Protein AF-A0ABD5UZI2-F1 (afdb_monomer)

Solvent-accessible surface area (backbone atoms only — not comparable to full-atom values): 5048 Å² total; per-residue (Å²): 132,62,61,34,58,48,48,46,55,34,60,77,70,68,64,71,54,76,64,57,56,52,26,58,77,68,53,48,61,83,72,63,77,87,80,73,88,50,101,45,47,95,31,53,38,93,97,44,59,71,31,58,11,37,48,51,44,50,52,51,54,51,50,51,54,51,51,52,55,53,48,52,53,47,65,64,50,54,66,70,70,75,74,124

InterPro domains:
  IPR025937 PDGLE domain [PF13190] (8-76)

Foldseek 3Di:
DCVLVVVVVCVVVVHDDPVRVVCVVVVVVVVDDDDQPDPQRLLDDPPDDNSRSVVVSVVVVVVVVVCVVVVVCCVVVVVVPPPD

Mean predicted aligned error: 7.74 Å

pLDDT: mean 86.29, std 10.93, range [43.81, 98.06]

Radius of gyration: 20.03 Å; Cα contacts (8 Å, |Δi|>4): 38; chains: 1; bounding box: 45×26×63 Å

Structure (mmCIF, N/CA/C/O backbone):
data_AF-A0ABD5UZI2-F1
#
_entry.id   AF-A0ABD5UZI2-F1
#
loop_
_atom_site.group_PDB
_atom_site.id
_atom_site.type_symbol
_atom_site.label_atom_id
_atom_site.label_alt_id
_atom_site.label_comp_id
_atom_site.label_asym_id
_atom_site.label_entity_id
_atom_site.label_seq_id
_atom_site.pdbx_PDB_ins_code
_atom_site.Cartn_x
_atom_site.Cartn_y
_atom_site.Cartn_z
_atom_site.occupancy
_atom_site.B_iso_or_equiv
_atom_site.auth_seq_id
_atom_site.auth_comp_id
_atom_site.auth_asym_id
_atom_site.auth_atom_id
_atom_site.pdbx_PDB_model_num
ATOM 1 N N . MET A 1 1 ? -5.501 -2.531 -8.438 1.00 60.03 1 MET A N 1
ATOM 2 C CA . MET A 1 1 ? -6.177 -1.226 -8.630 1.00 60.03 1 MET A CA 1
ATOM 3 C C . MET A 1 1 ? -7.426 -1.034 -7.763 1.00 60.03 1 MET A C 1
ATOM 5 O O . MET A 1 1 ? -7.759 0.111 -7.515 1.00 60.03 1 MET A O 1
ATOM 9 N N . LEU A 1 2 ? -8.102 -2.085 -7.263 1.00 82.06 2 LEU A N 1
ATOM 10 C CA . LEU A 1 2 ? -9.290 -1.917 -6.396 1.00 82.06 2 LEU A CA 1
ATOM 11 C C . LEU A 1 2 ? -8.979 -1.659 -4.911 1.00 82.06 2 LEU A C 1
ATOM 13 O O . LEU A 1 2 ? -9.841 -1.164 -4.194 1.00 82.06 2 LEU A O 1
ATOM 17 N N . ALA A 1 3 ? -7.760 -1.956 -4.454 1.00 82.06 3 ALA A N 1
ATOM 18 C CA . ALA A 1 3 ? -7.366 -1.815 -3.050 1.00 82.06 3 ALA A CA 1
ATOM 19 C C . ALA A 1 3 ? -7.638 -0.419 -2.439 1.00 82.06 3 ALA A C 1
ATOM 21 O O . ALA A 1 3 ? -8.182 -0.376 -1.341 1.00 82.06 3 ALA A O 1
ATOM 22 N N . PRO A 1 4 ? -7.391 0.716 -3.128 1.00 83.62 4 PRO A N 1
ATOM 23 C CA . PRO A 1 4 ? -7.727 2.038 -2.590 1.00 83.62 4 PRO A CA 1
ATOM 24 C C . PRO A 1 4 ? -9.231 2.234 -2.362 1.00 83.62 4 PRO A C 1
ATOM 26 O O . PRO A 1 4 ? -9.638 2.837 -1.374 1.00 83.62 4 PRO A O 1
ATOM 29 N N . VAL A 1 5 ? -10.062 1.706 -3.267 1.00 88.50 5 VAL A N 1
ATOM 30 C CA . VAL A 1 5 ? -11.528 1.794 -3.170 1.00 88.50 5 VAL A CA 1
ATOM 31 C C . VAL A 1 5 ? -12.027 0.958 -1.998 1.00 88.50 5 VAL A C 1
ATOM 33 O O . VAL A 1 5 ? -12.854 1.424 -1.218 1.00 88.50 5 VAL A O 1
ATOM 36 N N . PHE A 1 6 ? -11.491 -0.255 -1.850 1.00 87.75 6 PHE A N 1
ATOM 37 C CA . PHE A 1 6 ? -11.789 -1.116 -0.713 1.00 87.75 6 PHE A CA 1
ATOM 38 C C . PHE A 1 6 ? -11.360 -0.471 0.608 1.00 87.75 6 PHE A C 1
ATOM 40 O O . PHE A 1 6 ? -12.174 -0.384 1.517 1.00 87.75 6 PHE A O 1
ATOM 47 N N . GLY A 1 7 ? -10.131 0.049 0.695 1.00 85.62 7 GLY A N 1
ATOM 48 C CA . GLY A 1 7 ? -9.622 0.702 1.903 1.00 85.62 7 GLY A CA 1
ATOM 49 C C . GLY A 1 7 ? -10.441 1.931 2.299 1.00 85.62 7 GLY A C 1
ATOM 50 O O . GLY A 1 7 ? -10.756 2.116 3.471 1.00 85.62 7 GLY A O 1
ATOM 51 N N . TRP A 1 8 ? -10.868 2.736 1.321 1.00 88.75 8 TRP A N 1
ATOM 52 C CA . TRP A 1 8 ? -11.795 3.836 1.578 1.00 88.75 8 TRP A CA 1
ATOM 53 C C . TRP A 1 8 ? -13.133 3.332 2.135 1.00 88.75 8 TRP A C 1
ATOM 55 O O . TRP A 1 8 ? -13.566 3.793 3.187 1.00 88.75 8 TRP A O 1
ATOM 65 N N . ALA A 1 9 ? -13.770 2.362 1.473 1.00 90.19 9 ALA A N 1
ATOM 66 C CA . ALA A 1 9 ? -15.069 1.836 1.896 1.00 90.19 9 ALA A CA 1
ATOM 67 C C . ALA A 1 9 ? -15.009 1.150 3.273 1.00 90.19 9 ALA A C 1
ATOM 69 O O . ALA A 1 9 ? -15.914 1.329 4.085 1.00 90.19 9 ALA A O 1
ATOM 70 N N . ALA A 1 10 ? -13.932 0.413 3.551 1.00 88.94 10 ALA A N 1
ATOM 71 C CA . ALA A 1 10 ? -13.658 -0.216 4.839 1.00 88.94 10 ALA A CA 1
ATOM 72 C C . ALA A 1 10 ? -13.572 0.824 5.968 1.00 88.94 10 ALA A C 1
ATOM 74 O O . ALA A 1 10 ? -14.197 0.649 7.015 1.00 88.94 10 ALA A O 1
ATOM 75 N N . GLY A 1 11 ? -12.891 1.949 5.723 1.00 86.69 11 GLY A N 1
ATOM 76 C CA . GLY A 1 11 ? -12.824 3.068 6.665 1.00 86.69 11 GLY A CA 1
ATOM 77 C C . GLY A 1 11 ? -14.194 3.678 6.978 1.00 86.69 11 GLY A C 1
ATOM 78 O O . GLY A 1 11 ? -14.466 4.010 8.129 1.00 86.69 11 GLY A O 1
ATOM 79 N N . GLN A 1 12 ? -15.100 3.746 5.996 1.00 92.19 12 GLN A N 1
ATOM 80 C CA . GLN A 1 12 ? -16.451 4.288 6.207 1.00 92.19 12 GLN A CA 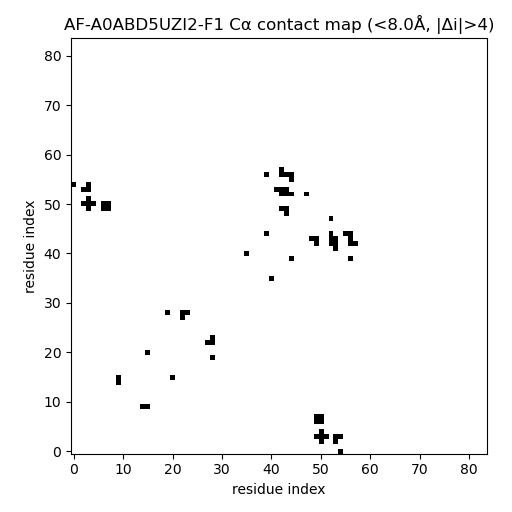1
ATOM 81 C C . GLN A 1 12 ? -17.313 3.439 7.147 1.00 92.19 12 GLN A C 1
ATOM 83 O O . GLN A 1 12 ? -18.252 3.961 7.745 1.00 92.19 12 GLN A O 1
ATOM 88 N N . VAL A 1 13 ? -17.019 2.144 7.263 1.00 94.06 13 VAL A N 1
ATOM 89 C CA . VAL A 1 13 ? -17.777 1.209 8.108 1.00 94.06 13 VAL A CA 1
ATOM 90 C C . VAL A 1 13 ? -17.018 0.794 9.367 1.00 94.06 13 VAL A C 1
ATOM 92 O O . VAL A 1 13 ? -17.504 -0.056 10.106 1.00 94.06 13 VAL A O 1
ATOM 95 N N . GLY A 1 14 ? -15.839 1.374 9.618 1.00 89.88 14 GLY A N 1
ATOM 96 C CA . GLY A 1 14 ? -14.994 1.001 10.754 1.00 89.88 14 GLY A CA 1
ATOM 97 C C . GLY A 1 14 ? -14.561 -0.465 10.711 1.00 89.88 14 GLY A C 1
ATOM 98 O O . GLY A 1 14 ? -14.489 -1.116 11.750 1.00 89.88 14 GLY A O 1
ATOM 99 N N . TYR A 1 15 ? -14.339 -1.008 9.513 1.00 90.38 15 TYR A N 1
ATOM 100 C CA . TYR A 1 15 ? -13.897 -2.388 9.363 1.00 90.38 15 TYR A CA 1
ATOM 101 C C . TYR A 1 15 ? -12.490 -2.562 9.944 1.00 90.38 15 TYR A C 1
ATOM 103 O O . TYR A 1 15 ? -11.571 -1.834 9.573 1.00 90.38 15 TYR A O 1
ATOM 111 N N . ALA A 1 16 ? -12.336 -3.565 10.803 1.00 90.50 16 ALA A N 1
ATOM 112 C CA . ALA A 1 16 ? -11.052 -4.063 11.276 1.00 90.50 16 ALA A CA 1
ATOM 113 C C . ALA A 1 16 ? -10.854 -5.491 10.761 1.00 90.50 16 ALA A C 1
ATOM 115 O O . ALA A 1 16 ? -11.791 -6.298 10.769 1.00 90.50 16 ALA A O 1
ATOM 116 N N . GLU A 1 17 ? -9.642 -5.816 10.315 1.00 89.44 17 GLU A N 1
ATOM 117 C CA . GLU A 1 17 ? -9.340 -7.145 9.793 1.00 89.44 17 GLU A CA 1
ATOM 118 C C . GLU A 1 17 ? -9.456 -8.222 10.888 1.00 89.44 17 GLU A C 1
ATOM 120 O O . GLU A 1 17 ? -9.192 -7.954 12.063 1.00 89.44 17 GLU A O 1
ATOM 125 N N . PRO A 1 18 ? -9.838 -9.470 10.548 1.00 92.00 18 PRO A N 1
ATOM 126 C CA . PRO A 1 18 ? -9.913 -10.554 11.528 1.00 92.00 18 PRO A CA 1
ATOM 127 C C . PRO A 1 18 ? -8.604 -10.766 12.297 1.00 92.00 18 PRO A C 1
ATOM 129 O O . PRO A 1 18 ? -8.639 -11.093 13.481 1.00 92.00 18 PRO A O 1
ATOM 132 N N . LEU A 1 19 ? -7.463 -10.559 11.632 1.00 90.31 19 LEU A N 1
ATOM 133 C CA . LEU A 1 19 ? -6.144 -10.657 12.252 1.00 90.31 19 LEU A CA 1
ATOM 134 C C . LEU A 1 19 ? -5.872 -9.507 13.221 1.00 90.31 19 LEU A C 1
ATOM 136 O O . LEU A 1 19 ? -5.359 -9.769 14.301 1.00 90.31 19 LEU A O 1
ATOM 140 N N . GLU A 1 20 ? -6.276 -8.281 12.887 1.00 89.88 20 GLU A N 1
ATOM 141 C CA . GLU A 1 20 ? -6.181 -7.119 13.781 1.00 89.88 20 GLU A CA 1
ATOM 142 C C . GLU A 1 20 ? -6.963 -7.369 15.078 1.00 89.88 20 GLU A C 1
ATOM 144 O O . GLU A 1 20 ? -6.439 -7.236 16.179 1.00 89.88 20 GLU A O 1
ATOM 149 N N . ASN A 1 21 ? -8.209 -7.841 14.952 1.00 93.62 21 ASN A N 1
ATOM 150 C CA . ASN A 1 21 ? -9.047 -8.169 16.106 1.00 93.62 21 ASN A CA 1
ATOM 151 C C . ASN A 1 21 ? -8.434 -9.293 16.957 1.00 93.62 21 ASN A C 1
ATOM 153 O O . ASN A 1 21 ? -8.479 -9.245 18.184 1.00 93.62 21 ASN A O 1
ATOM 157 N N . ALA A 1 22 ? -7.865 -10.321 16.320 1.00 93.06 22 ALA A N 1
ATOM 158 C CA . ALA A 1 22 ? -7.192 -11.406 17.027 1.00 93.06 22 ALA A CA 1
ATOM 159 C C . ALA A 1 22 ? -5.907 -10.929 17.725 1.00 93.06 22 ALA A C 1
ATOM 161 O O . ALA A 1 22 ? -5.615 -11.373 18.837 1.00 93.06 22 ALA A O 1
ATOM 162 N N . ALA A 1 23 ? -5.157 -10.019 17.102 1.00 90.69 23 ALA A N 1
ATOM 163 C CA . ALA A 1 23 ? -3.964 -9.422 17.687 1.00 90.69 23 ALA A CA 1
ATOM 164 C C . ALA A 1 23 ? -4.320 -8.594 18.926 1.00 90.69 23 ALA A C 1
ATOM 166 O O . ALA A 1 23 ? -3.686 -8.766 19.965 1.00 90.69 23 ALA A O 1
ATOM 167 N N . GLU A 1 24 ? -5.400 -7.817 18.858 1.00 91.75 24 GLU A N 1
ATOM 168 C CA . GLU A 1 24 ? -5.895 -7.028 19.985 1.00 91.75 24 GLU A CA 1
ATOM 169 C C . GLU A 1 24 ? -6.326 -7.915 21.158 1.00 91.75 24 GLU A C 1
ATOM 171 O O . GLU A 1 24 ? -5.912 -7.714 22.296 1.00 91.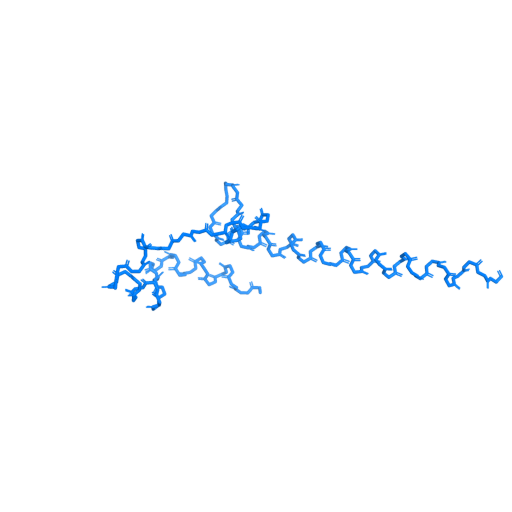75 24 GLU A O 1
ATOM 176 N N . VAL A 1 25 ? -7.087 -8.979 20.882 1.00 94.56 25 VAL A N 1
ATOM 177 C CA . VAL A 1 25 ? -7.541 -9.928 21.914 1.00 94.56 25 VAL A CA 1
ATOM 178 C C . VAL A 1 25 ? -6.378 -10.678 22.571 1.00 94.56 25 VAL A C 1
ATOM 180 O O . VAL A 1 25 ? -6.476 -11.074 23.732 1.00 94.56 25 VAL A O 1
ATOM 183 N N . THR A 1 26 ? -5.283 -10.899 21.844 1.00 92.81 26 THR A N 1
ATOM 184 C CA . THR A 1 26 ? -4.111 -11.635 22.344 1.00 92.81 26 THR A CA 1
ATOM 185 C C . THR A 1 26 ? -3.007 -10.733 22.898 1.00 92.81 26 THR A C 1
ATOM 187 O O . THR A 1 26 ? -2.021 -11.253 23.416 1.00 92.81 26 THR A O 1
ATOM 190 N N . GLY A 1 27 ? -3.154 -9.405 22.808 1.00 91.25 27 GLY A N 1
ATOM 191 C CA . GLY A 1 27 ? -2.118 -8.432 23.176 1.00 91.25 27 GLY A CA 1
ATOM 192 C C . GLY A 1 27 ? -0.906 -8.428 22.233 1.00 91.25 27 GLY A C 1
ATOM 193 O O . GLY A 1 27 ? 0.136 -7.851 22.548 1.00 91.25 27 GLY A O 1
ATOM 194 N N . ALA A 1 28 ? -1.010 -9.078 21.070 1.00 88.44 28 ALA A N 1
ATOM 195 C CA . ALA A 1 28 ? 0.072 -9.136 20.091 1.00 88.44 28 ALA A CA 1
ATOM 196 C C . ALA A 1 28 ? 0.360 -7.760 19.467 1.00 88.44 28 ALA A C 1
ATOM 198 O O . ALA A 1 28 ? 1.508 -7.494 19.114 1.00 88.44 28 ALA A O 1
ATOM 199 N N . SER A 1 29 ? -0.643 -6.874 19.401 1.00 85.19 29 SER A N 1
ATOM 200 C CA . SER A 1 29 ? -0.507 -5.484 18.941 1.00 85.19 29 SER A CA 1
ATOM 201 C C . SER A 1 29 ? 0.595 -4.730 19.700 1.00 85.19 29 SER A C 1
ATOM 203 O O . SER A 1 29 ? 1.361 -3.979 19.109 1.00 85.19 29 SER A O 1
ATOM 205 N N . GLU A 1 30 ? 0.712 -4.969 21.011 1.00 83.19 30 GLU A N 1
ATOM 206 C CA . GLU A 1 30 ? 1.645 -4.269 21.910 1.00 83.19 30 GLU A CA 1
ATOM 207 C C . GLU A 1 30 ? 3.110 -4.701 21.729 1.00 83.19 30 GLU A C 1
ATOM 209 O O . GLU A 1 30 ? 4.026 -4.010 22.171 1.00 83.19 30 GLU A O 1
ATOM 214 N N . HIS A 1 31 ? 3.332 -5.850 21.089 1.00 81.25 31 HIS A N 1
ATOM 215 C CA . HIS A 1 31 ? 4.651 -6.456 20.898 1.00 81.25 31 HIS A CA 1
ATOM 216 C C . HIS A 1 31 ? 5.158 -6.314 19.457 1.00 81.25 31 HIS A C 1
ATOM 218 O O . HIS A 1 31 ? 6.243 -6.799 19.133 1.00 81.25 31 HIS A O 1
ATOM 224 N N . ALA A 1 32 ? 4.369 -5.689 18.582 1.00 80.75 32 ALA A N 1
ATOM 225 C CA . ALA A 1 32 ? 4.744 -5.454 17.202 1.00 80.75 32 ALA A CA 1
ATOM 226 C C . ALA A 1 32 ? 5.714 -4.268 17.115 1.00 80.75 32 ALA A C 1
ATOM 228 O O . ALA A 1 32 ? 5.384 -3.144 17.491 1.00 80.75 32 ALA A O 1
ATOM 229 N N . GLU A 1 33 ? 6.909 -4.513 16.583 1.00 80.81 33 GLU A N 1
ATOM 230 C CA . GLU A 1 33 ? 7.859 -3.459 16.232 1.00 80.81 33 GLU A CA 1
ATOM 231 C C . GLU A 1 33 ? 7.822 -3.262 14.714 1.00 80.81 33 GLU A C 1
ATOM 233 O O . GLU A 1 33 ? 8.113 -4.184 13.945 1.00 80.81 33 GLU A O 1
ATOM 238 N N . ALA A 1 34 ? 7.402 -2.074 14.274 1.00 74.56 34 ALA A N 1
ATOM 239 C CA . ALA A 1 34 ? 7.320 -1.755 12.856 1.00 74.56 34 ALA A CA 1
ATOM 240 C C . ALA A 1 34 ? 8.730 -1.650 12.256 1.00 74.56 34 ALA A C 1
ATOM 242 O O . ALA A 1 34 ? 9.588 -0.922 12.759 1.00 74.56 34 ALA A O 1
ATOM 243 N N . VAL A 1 35 ? 8.968 -2.376 11.163 1.00 78.88 35 VAL A N 1
ATOM 244 C CA . VAL A 1 35 ? 10.223 -2.309 10.405 1.00 78.88 35 VAL A CA 1
ATOM 245 C C . VAL A 1 35 ? 9.974 -1.538 9.112 1.00 78.88 35 VAL A C 1
ATOM 247 O O . VAL A 1 35 ? 9.654 -2.114 8.072 1.00 78.88 35 VAL A O 1
ATOM 250 N N . ASP A 1 36 ? 10.167 -0.223 9.165 1.00 78.62 36 ASP A N 1
ATOM 251 C CA . ASP A 1 36 ? 9.914 0.689 8.043 1.00 78.62 36 ASP A CA 1
ATOM 252 C C . ASP A 1 36 ? 11.105 0.776 7.076 1.00 78.62 36 ASP A C 1
ATOM 254 O O . ASP A 1 36 ? 11.722 1.824 6.886 1.00 78.62 36 ASP A O 1
ATOM 258 N N . LEU A 1 37 ? 11.461 -0.344 6.440 1.00 81.25 37 LEU A N 1
ATOM 259 C CA . LEU A 1 37 ? 12.612 -0.409 5.525 1.00 81.25 37 LEU A CA 1
ATOM 260 C C . LEU A 1 37 ? 12.299 0.016 4.075 1.00 81.25 37 LEU A C 1
ATOM 262 O O . LEU A 1 37 ? 13.045 -0.324 3.153 1.00 81.25 37 LEU A O 1
ATOM 266 N N . ALA A 1 38 ? 11.195 0.728 3.846 1.00 82.69 38 ALA A N 1
ATOM 267 C CA . ALA A 1 38 ? 10.717 1.094 2.515 1.00 82.69 38 ALA A CA 1
ATOM 268 C C . ALA A 1 38 ? 10.589 2.620 2.347 1.00 82.69 38 ALA A C 1
ATOM 270 O O . ALA A 1 38 ? 10.325 3.319 3.319 1.00 82.69 38 ALA A O 1
ATOM 271 N N . PRO A 1 39 ? 10.702 3.159 1.115 1.00 83.06 39 PRO A N 1
ATOM 272 C CA . PRO A 1 39 ? 10.478 4.587 0.858 1.00 83.06 39 PRO A CA 1
ATOM 273 C C . PRO A 1 39 ? 9.057 5.067 1.192 1.00 83.06 39 PRO A C 1
ATOM 275 O O . PRO A 1 39 ? 8.861 6.236 1.509 1.00 83.06 39 PRO A O 1
ATOM 278 N N . PHE A 1 40 ? 8.078 4.162 1.098 1.00 87.31 40 PHE A N 1
ATOM 279 C CA . PHE A 1 40 ? 6.665 4.393 1.401 1.00 87.31 40 PHE A CA 1
ATOM 280 C C . PHE A 1 40 ? 6.155 3.227 2.269 1.00 87.31 40 PHE A C 1
ATOM 282 O O . PHE A 1 40 ? 5.492 2.329 1.735 1.00 87.31 40 PHE A O 1
ATOM 289 N N . PRO A 1 41 ? 6.531 3.166 3.563 1.00 86.62 41 PRO A N 1
ATOM 290 C CA . PRO A 1 41 ? 6.077 2.103 4.459 1.00 86.62 41 PRO A CA 1
ATOM 291 C C . PRO A 1 41 ? 4.550 2.138 4.549 1.00 86.62 41 PRO A C 1
ATOM 293 O O . PRO A 1 41 ? 3.957 3.218 4.553 1.00 86.62 41 PRO A O 1
ATOM 296 N N . ASP A 1 42 ? 3.916 0.967 4.485 1.00 85.06 42 ASP A N 1
ATOM 297 C CA . ASP A 1 42 ? 2.454 0.805 4.424 1.00 85.06 42 ASP A CA 1
ATOM 298 C C . ASP A 1 42 ? 1.755 1.683 3.372 1.00 85.06 42 ASP A C 1
ATOM 300 O O . ASP A 1 42 ? 0.604 2.097 3.521 1.00 85.06 42 ASP A O 1
ATOM 304 N N . TYR A 1 43 ? 2.462 1.991 2.278 1.00 87.69 43 TYR A N 1
ATOM 305 C CA . TYR A 1 43 ? 2.008 2.902 1.224 1.00 87.69 43 TYR A CA 1
ATOM 306 C C . TYR A 1 43 ? 1.728 4.339 1.701 1.00 87.69 43 TYR A C 1
ATOM 308 O O . TYR A 1 43 ? 1.040 5.105 1.013 1.00 87.69 43 TYR A O 1
ATOM 316 N N . GLY A 1 44 ? 2.271 4.710 2.861 1.00 88.69 44 GLY A N 1
ATOM 317 C CA . GLY A 1 44 ? 2.119 6.007 3.495 1.00 88.69 44 GLY A CA 1
ATOM 318 C C . GLY A 1 44 ? 2.772 7.132 2.696 1.00 88.69 44 GLY A C 1
ATOM 319 O O . GLY A 1 44 ? 3.949 7.081 2.341 1.00 88.69 44 GLY A O 1
ATOM 320 N N . ILE A 1 45 ? 1.993 8.185 2.446 1.00 89.31 45 ILE A N 1
ATOM 321 C CA . ILE A 1 45 ? 2.464 9.450 1.879 1.00 89.31 45 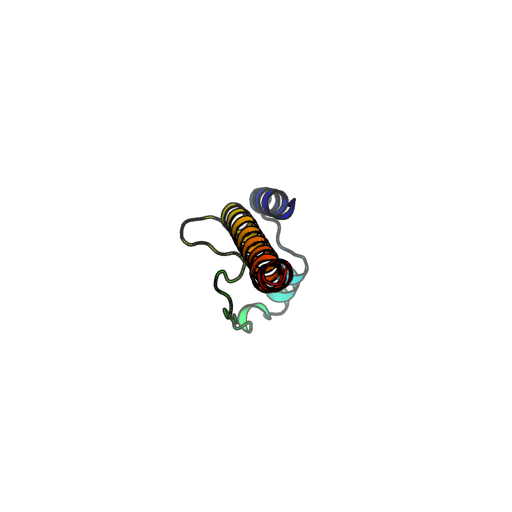ILE A CA 1
ATOM 322 C C . ILE A 1 45 ? 2.094 10.551 2.882 1.00 89.31 45 ILE A C 1
ATOM 324 O O . ILE A 1 45 ? 0.906 10.703 3.187 1.00 89.31 45 ILE A O 1
ATOM 328 N N . PRO A 1 46 ? 3.058 11.343 3.385 1.00 88.69 46 PRO A N 1
ATOM 329 C CA . PRO A 1 46 ? 2.765 12.436 4.306 1.00 88.69 46 PRO A CA 1
ATOM 330 C C . PRO A 1 46 ? 1.696 13.386 3.751 1.00 88.69 46 PRO A C 1
ATOM 332 O O . PRO A 1 46 ? 1.789 13.853 2.617 1.00 88.69 46 PRO A O 1
ATOM 335 N N . GLY A 1 47 ? 0.672 13.671 4.557 1.00 88.69 47 GLY A N 1
ATOM 336 C CA . GLY A 1 47 ? -0.441 14.544 4.169 1.00 88.69 47 GLY A CA 1
ATOM 337 C C . GLY A 1 47 ? -1.539 13.877 3.331 1.00 88.69 47 GLY A C 1
ATOM 338 O O . GLY A 1 47 ? -2.522 14.543 3.010 1.00 88.69 47 GLY A O 1
ATOM 339 N N . LEU A 1 48 ? -1.429 12.582 3.011 1.00 87.88 48 LEU A N 1
ATOM 340 C CA . LEU A 1 48 ? -2.493 11.806 2.369 1.00 87.88 48 LEU A CA 1
ATOM 341 C C . LEU A 1 48 ? -3.039 10.736 3.323 1.00 87.88 48 LEU A C 1
ATOM 343 O O . LEU A 1 48 ? -2.286 10.052 4.007 1.00 87.88 48 LEU A O 1
ATOM 347 N N . GLY A 1 49 ? -4.364 10.566 3.343 1.00 86.06 49 GLY A N 1
ATOM 348 C CA . GLY A 1 49 ? -5.003 9.452 4.052 1.00 86.06 49 GLY A CA 1
ATOM 349 C C . GLY A 1 49 ? -4.740 8.106 3.365 1.00 86.06 49 GLY A C 1
ATOM 350 O O . GLY A 1 49 ? -4.399 8.076 2.183 1.00 86.06 49 GLY A O 1
ATOM 351 N N . GLY A 1 50 ? -4.954 6.993 4.075 1.00 86.69 50 GLY A N 1
ATOM 352 C CA . GLY A 1 50 ? -4.533 5.649 3.645 1.00 86.69 50 GLY A CA 1
ATOM 353 C C . GLY A 1 50 ? -4.918 5.270 2.209 1.00 86.69 50 GLY A C 1
ATOM 354 O O . GLY A 1 50 ? -4.061 4.864 1.427 1.00 86.69 50 GLY A O 1
ATOM 355 N N . ALA A 1 51 ? -6.175 5.485 1.804 1.00 87.81 51 ALA A N 1
ATOM 356 C CA . ALA A 1 51 ? -6.620 5.175 0.441 1.00 87.81 51 ALA A CA 1
ATOM 357 C C . ALA A 1 51 ? -5.911 6.026 -0.634 1.00 87.81 51 ALA A C 1
ATOM 359 O O . ALA A 1 51 ? -5.474 5.503 -1.661 1.00 87.81 51 ALA A O 1
ATOM 360 N N . ALA A 1 52 ? -5.768 7.333 -0.393 1.00 88.81 52 ALA A N 1
ATOM 361 C CA . ALA A 1 52 ? -5.091 8.244 -1.314 1.00 88.81 52 ALA A CA 1
ATOM 362 C C . ALA A 1 52 ? -3.581 7.962 -1.378 1.00 88.81 52 ALA A C 1
ATOM 364 O O . ALA A 1 52 ? -3.023 7.900 -2.473 1.00 88.81 52 ALA A O 1
ATOM 365 N N . GLY A 1 53 ? -2.943 7.715 -0.229 1.00 91.44 53 GLY A N 1
ATOM 366 C CA . GLY A 1 53 ? -1.543 7.294 -0.142 1.00 91.44 53 GLY A CA 1
ATOM 367 C C . GLY A 1 53 ? -1.292 5.989 -0.898 1.00 91.44 53 GLY A C 1
ATOM 368 O O . GLY A 1 53 ? -0.398 5.931 -1.738 1.00 91.44 53 GLY A O 1
ATOM 369 N N . THR A 1 54 ? -2.167 4.993 -0.724 1.00 90.25 54 THR A N 1
ATOM 370 C CA . THR A 1 54 ? -2.104 3.708 -1.444 1.00 90.25 54 THR A CA 1
ATOM 371 C C . THR A 1 54 ? -2.161 3.894 -2.958 1.00 90.25 54 THR A C 1
ATOM 373 O O . THR A 1 54 ? -1.367 3.305 -3.691 1.00 90.25 54 THR A O 1
ATOM 376 N N . LEU A 1 55 ? -3.085 4.725 -3.451 1.00 90.88 55 LEU A N 1
ATOM 377 C CA . LEU A 1 55 ? -3.211 4.988 -4.884 1.00 90.88 55 LEU A CA 1
ATOM 378 C C . LEU A 1 55 ? -1.959 5.673 -5.449 1.00 90.88 55 LEU A C 1
ATOM 380 O O . LEU A 1 55 ? -1.449 5.254 -6.488 1.00 90.88 55 LEU A O 1
ATOM 384 N N . VAL A 1 56 ? -1.461 6.709 -4.769 1.00 92.81 56 VAL A N 1
ATOM 385 C CA . VAL A 1 56 ? -0.267 7.450 -5.199 1.00 92.81 56 VAL A CA 1
ATOM 386 C C . VAL A 1 56 ? 0.957 6.539 -5.202 1.00 92.81 56 VAL A C 1
ATOM 388 O O . VAL A 1 56 ? 1.658 6.468 -6.211 1.00 92.81 56 VAL A O 1
ATOM 391 N N . SER A 1 57 ? 1.168 5.774 -4.132 1.00 91.94 57 SER A N 1
ATOM 392 C CA . SER A 1 57 ? 2.257 4.801 -4.027 1.00 91.94 57 SER A CA 1
ATOM 393 C C . SER A 1 57 ? 2.195 3.746 -5.137 1.00 91.94 57 SER A C 1
ATOM 395 O O . SER A 1 57 ? 3.222 3.415 -5.730 1.00 91.94 57 SER A O 1
ATOM 397 N N . ALA A 1 58 ? 0.999 3.267 -5.500 1.00 90.56 58 ALA A N 1
ATOM 398 C CA . ALA A 1 58 ? 0.821 2.322 -6.603 1.00 90.56 58 ALA A CA 1
ATOM 399 C C . ALA A 1 58 ? 1.209 2.923 -7.967 1.00 90.56 58 ALA A C 1
ATOM 401 O O . ALA A 1 58 ? 1.868 2.255 -8.770 1.00 90.56 58 ALA A O 1
ATOM 402 N N . ILE A 1 59 ? 0.832 4.179 -8.230 1.00 94.06 59 ILE A N 1
ATOM 403 C CA . ILE A 1 59 ? 1.203 4.892 -9.461 1.00 94.06 59 ILE A CA 1
ATOM 404 C C . ILE A 1 59 ? 2.719 5.102 -9.515 1.00 94.06 59 ILE A C 1
ATOM 406 O O . ILE A 1 59 ? 3.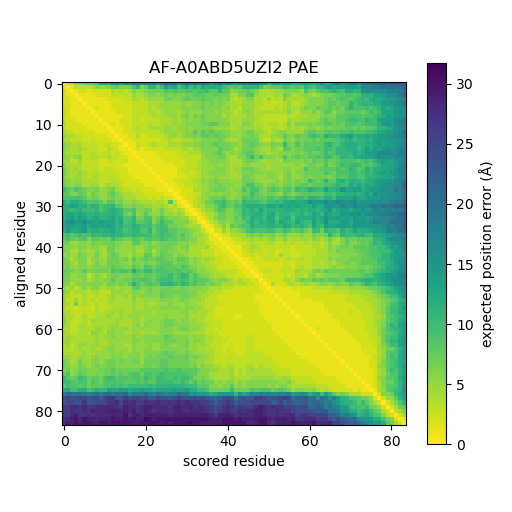333 4.804 -10.539 1.00 94.06 59 ILE A O 1
ATOM 410 N N . LEU A 1 60 ? 3.327 5.567 -8.419 1.00 94.06 60 LEU A N 1
ATOM 411 C CA . LEU A 1 60 ? 4.768 5.812 -8.339 1.00 94.06 60 LEU A CA 1
ATOM 412 C C . LEU A 1 60 ? 5.571 4.526 -8.535 1.00 94.06 60 LEU A C 1
ATOM 414 O O . LEU A 1 60 ? 6.457 4.492 -9.386 1.00 94.06 60 LEU A O 1
ATOM 418 N N . GLY A 1 61 ? 5.227 3.457 -7.811 1.00 92.19 61 GLY A N 1
ATOM 419 C CA . GLY A 1 61 ? 5.882 2.158 -7.955 1.00 92.19 61 GLY A CA 1
ATOM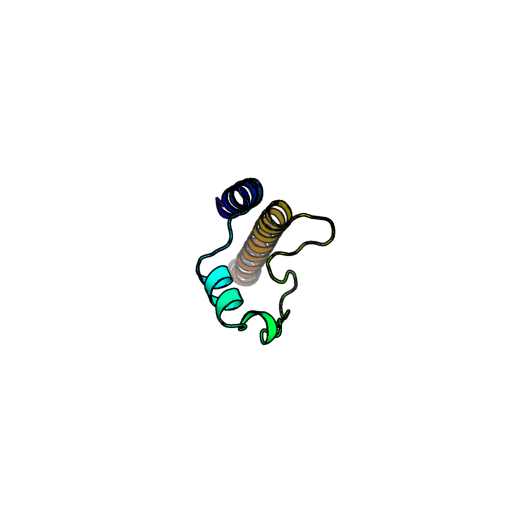 420 C C . GLY A 1 61 ? 5.788 1.633 -9.387 1.00 92.19 61 GLY A C 1
ATOM 421 O O . GLY A 1 61 ? 6.806 1.289 -9.983 1.00 92.19 61 GLY A O 1
ATOM 422 N N . THR A 1 62 ? 4.593 1.677 -9.986 1.00 94.94 62 THR A N 1
ATOM 423 C CA . THR A 1 62 ? 4.384 1.265 -11.386 1.00 94.94 62 THR A CA 1
ATOM 424 C C . THR A 1 62 ? 5.224 2.100 -12.353 1.00 94.94 62 THR A C 1
ATOM 426 O O . THR A 1 62 ? 5.883 1.552 -13.237 1.00 94.94 62 THR A O 1
ATOM 429 N N . GLY A 1 63 ? 5.225 3.425 -12.184 1.00 96.81 63 GLY A N 1
ATOM 430 C CA . GLY A 1 63 ? 5.993 4.344 -13.019 1.00 96.81 63 GLY A CA 1
ATOM 431 C C . GLY A 1 63 ? 7.493 4.067 -12.952 1.00 96.81 63 GLY A C 1
ATOM 432 O O . GLY A 1 63 ? 8.137 3.959 -13.993 1.00 96.81 63 GLY A O 1
ATOM 433 N N . VAL A 1 64 ? 8.034 3.873 -11.746 1.00 96.38 64 VAL A N 1
ATOM 434 C CA . VAL A 1 64 ? 9.446 3.522 -11.536 1.00 96.38 64 VAL A CA 1
ATOM 435 C C . VAL A 1 64 ? 9.772 2.177 -12.179 1.00 96.38 64 VAL A C 1
ATOM 437 O O . VAL A 1 64 ? 10.754 2.084 -12.912 1.00 96.38 64 VAL A O 1
ATOM 440 N N . THR A 1 65 ? 8.944 1.147 -11.980 1.00 96.00 65 THR A N 1
ATOM 441 C CA . THR A 1 65 ? 9.158 -0.171 -12.595 1.00 96.00 65 THR A CA 1
ATOM 442 C C . THR A 1 65 ? 9.210 -0.082 -14.118 1.00 96.00 65 THR A C 1
ATOM 444 O O . THR A 1 65 ? 10.133 -0.616 -14.733 1.00 96.00 65 THR A O 1
ATOM 447 N N . LEU A 1 66 ? 8.254 0.616 -14.737 1.00 97.69 66 LEU A N 1
ATOM 448 C CA . LEU A 1 66 ? 8.217 0.782 -16.190 1.00 97.69 66 LEU A CA 1
ATOM 449 C C . LEU A 1 66 ? 9.405 1.603 -16.700 1.00 97.69 66 LEU A C 1
ATOM 451 O O . LEU A 1 66 ? 9.998 1.245 -17.718 1.00 97.69 66 LEU A O 1
ATOM 455 N N . LEU A 1 67 ? 9.783 2.672 -15.997 1.00 98.06 67 LEU A N 1
ATOM 456 C CA . LEU A 1 67 ? 10.940 3.497 -16.344 1.00 98.06 67 LEU A CA 1
ATOM 457 C C . LEU A 1 67 ? 12.227 2.673 -16.312 1.00 98.06 67 LEU A C 1
ATOM 459 O O . LEU A 1 67 ? 12.986 2.696 -17.276 1.00 98.06 67 LEU A O 1
ATOM 463 N N . VAL A 1 68 ? 12.453 1.901 -15.248 1.00 97.56 68 VAL A N 1
ATOM 464 C CA . VAL A 1 68 ? 13.640 1.045 -15.122 1.00 97.56 68 VAL A CA 1
ATOM 465 C C . VAL A 1 68 ? 13.648 -0.028 -16.207 1.00 97.56 68 VAL A C 1
ATOM 467 O O . VAL A 1 68 ? 14.644 -0.172 -16.912 1.00 97.56 68 VAL A O 1
ATOM 470 N N . ALA A 1 69 ? 12.536 -0.740 -16.403 1.00 96.56 69 ALA A N 1
ATOM 471 C CA . ALA A 1 69 ? 12.447 -1.795 -17.409 1.00 96.56 69 ALA A CA 1
ATOM 472 C C . ALA A 1 69 ? 12.709 -1.259 -18.826 1.00 96.56 69 ALA A C 1
ATOM 474 O O . ALA A 1 69 ? 13.520 -1.811 -19.569 1.00 96.56 69 ALA A O 1
ATOM 475 N N . THR A 1 70 ? 12.068 -0.148 -19.196 1.00 96.56 70 THR A N 1
ATOM 476 C CA . THR A 1 70 ? 12.269 0.476 -20.512 1.00 96.56 70 THR A CA 1
ATOM 477 C C . THR A 1 70 ? 13.658 1.095 -20.662 1.00 96.56 70 THR A C 1
ATOM 479 O O . THR A 1 70 ? 14.226 1.042 -21.752 1.00 96.56 70 THR A O 1
ATOM 482 N N . GLY A 1 71 ? 14.231 1.636 -19.585 1.00 96.31 71 GLY A N 1
ATOM 483 C CA . GLY A 1 71 ? 15.600 2.144 -19.547 1.00 96.31 71 GLY A CA 1
ATOM 484 C C . GLY A 1 71 ? 16.633 1.047 -19.797 1.00 96.31 71 GLY A C 1
ATOM 485 O O . GLY A 1 71 ? 17.518 1.236 -20.627 1.00 96.31 71 GLY A O 1
ATOM 486 N N . ILE A 1 72 ? 16.474 -0.121 -19.165 1.00 96.38 72 ILE A N 1
ATOM 487 C CA . ILE A 1 72 ? 17.332 -1.296 -19.390 1.00 96.38 72 ILE A CA 1
ATOM 488 C C . ILE A 1 72 ? 17.232 -1.764 -20.843 1.00 96.38 72 ILE A C 1
ATOM 490 O O . ILE A 1 72 ? 18.256 -1.942 -21.499 1.00 96.38 72 ILE A O 1
ATOM 494 N N . VAL A 1 73 ? 16.010 -1.918 -21.370 1.00 95.38 73 VAL A N 1
ATOM 495 C CA . VAL A 1 73 ? 15.798 -2.326 -22.769 1.00 95.38 73 VAL A CA 1
ATOM 496 C C . VAL A 1 73 ? 16.484 -1.359 -23.730 1.00 95.38 73 VAL A 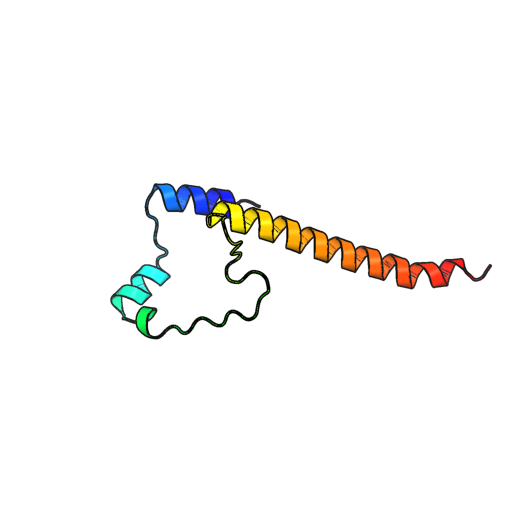C 1
ATOM 498 O O . VAL A 1 73 ? 17.135 -1.798 -24.673 1.00 95.38 73 VAL A O 1
ATOM 501 N N . ARG A 1 74 ? 16.381 -0.048 -23.487 1.00 93.31 74 ARG A N 1
ATOM 502 C CA . ARG A 1 74 ? 17.068 0.951 -24.311 1.00 93.31 74 ARG A CA 1
ATOM 503 C C . ARG A 1 74 ? 18.580 0.859 -24.184 1.00 93.31 74 ARG A C 1
ATOM 505 O O . ARG A 1 74 ? 19.245 0.792 -25.210 1.00 93.31 74 ARG A O 1
ATOM 512 N N . ALA A 1 75 ? 19.118 0.823 -22.969 1.00 93.06 75 ALA A N 1
ATOM 513 C CA . ALA A 1 75 ? 20.560 0.764 -22.748 1.00 93.06 75 ALA A CA 1
ATOM 514 C C . ALA A 1 75 ? 21.192 -0.445 -23.454 1.00 93.06 75 ALA A C 1
ATOM 516 O O . ALA A 1 75 ? 22.173 -0.285 -24.166 1.00 93.06 75 ALA A O 1
ATOM 517 N N . LEU A 1 76 ? 20.572 -1.622 -23.338 1.00 93.25 76 LEU A N 1
ATOM 518 C CA . LEU A 1 76 ? 21.067 -2.854 -23.958 1.00 93.25 76 LEU A CA 1
ATOM 519 C C . LEU A 1 76 ? 20.764 -2.946 -25.464 1.00 93.25 76 LEU A C 1
ATOM 521 O O . LEU A 1 76 ? 21.512 -3.572 -26.207 1.00 93.25 76 LEU A O 1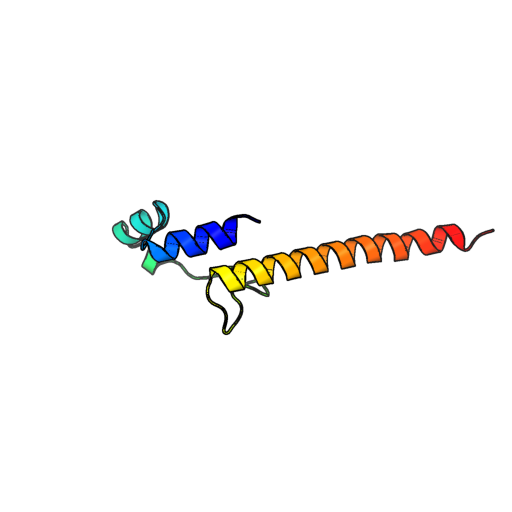
ATOM 525 N N . GLY A 1 77 ? 19.665 -2.347 -25.930 1.00 79.69 77 GLY A N 1
ATOM 526 C CA . GLY A 1 77 ? 19.282 -2.346 -27.345 1.00 79.69 77 GLY A CA 1
ATOM 527 C C . GLY A 1 77 ? 20.079 -1.361 -28.205 1.00 79.69 77 GLY A C 1
ATOM 528 O O . GLY A 1 77 ? 20.221 -1.584 -29.403 1.00 79.69 77 GLY A O 1
ATOM 529 N N . THR A 1 78 ? 20.632 -0.298 -27.609 1.00 62.03 78 THR A N 1
ATOM 530 C CA . THR A 1 78 ? 21.420 0.717 -28.336 1.00 62.03 78 THR A CA 1
ATOM 531 C C . THR A 1 78 ? 22.734 0.133 -28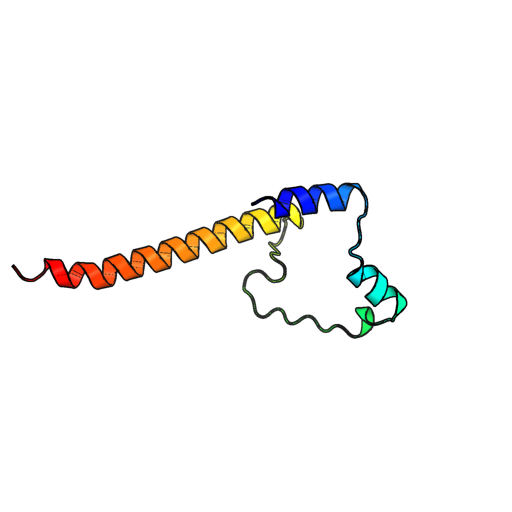.882 1.00 62.03 78 THR A C 1
ATOM 533 O O . THR A 1 78 ? 23.173 0.520 -29.963 1.00 62.03 78 THR A O 1
ATOM 536 N N . ASP A 1 79 ? 23.315 -0.863 -28.205 1.00 59.06 79 ASP A N 1
ATOM 537 C CA . ASP A 1 79 ? 24.541 -1.545 -28.649 1.00 59.06 79 ASP A CA 1
ATOM 538 C C . ASP A 1 79 ? 24.324 -2.432 -29.895 1.00 59.06 79 ASP A C 1
ATOM 540 O O . ASP A 1 79 ? 25.259 -2.671 -30.661 1.00 59.06 79 ASP A O 1
ATOM 544 N N . ALA A 1 80 ? 23.091 -2.893 -30.141 1.00 58.91 80 ALA A N 1
ATOM 545 C CA . ALA A 1 80 ? 22.760 -3.759 -31.278 1.00 58.91 80 ALA A CA 1
ATOM 546 C C . ALA A 1 80 ? 22.602 -2.999 -32.612 1.00 58.91 80 ALA A C 1
ATOM 548 O O . ALA A 1 80 ? 22.791 -3.594 -33.674 1.00 58.91 80 ALA A O 1
ATOM 549 N N . ASP A 1 81 ? 22.291 -1.699 -32.569 1.00 59.75 81 ASP A N 1
ATOM 550 C CA . ASP A 1 81 ? 22.116 -0.852 -33.763 1.00 59.75 81 ASP A CA 1
ATOM 551 C C . ASP A 1 81 ? 23.388 -0.071 -34.152 1.00 59.75 81 ASP A C 1
ATOM 553 O O . ASP A 1 81 ? 23.472 0.455 -35.260 1.00 59.75 81 ASP A O 1
ATOM 557 N N . GLY A 1 82 ? 24.408 -0.024 -33.286 1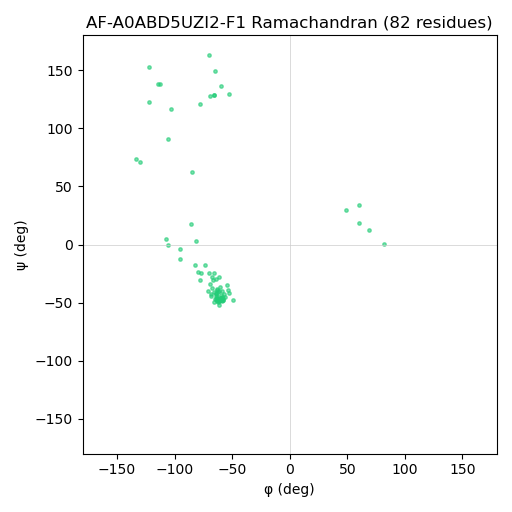.00 57.59 82 GLY A N 1
ATOM 558 C CA . GLY A 1 82 ? 25.666 0.706 -33.513 1.00 57.59 82 GLY A CA 1
ATOM 559 C C . GLY A 1 82 ? 26.720 -0.009 -34.373 1.00 57.59 82 GLY A C 1
ATOM 560 O O . GLY A 1 82 ? 27.822 0.509 -34.537 1.00 57.59 82 GLY A O 1
ATOM 561 N N . THR A 1 83 ? 26.420 -1.193 -34.914 1.00 52.41 83 THR A N 1
ATOM 562 C CA . THR A 1 83 ? 27.331 -1.955 -35.789 1.00 52.41 83 THR A CA 1
ATOM 563 C C . THR A 1 83 ? 26.642 -2.404 -37.077 1.00 52.41 83 THR A C 1
ATOM 565 O O . THR A 1 83 ? 26.394 -3.589 -37.288 1.00 52.41 83 THR A O 1
ATOM 568 N N . ARG A 1 84 ? 26.350 -1.457 -37.974 1.00 43.81 84 ARG A N 1
ATOM 569 C CA . ARG A 1 84 ? 26.266 -1.706 -39.422 1.00 43.81 84 ARG A CA 1
ATOM 570 C C . ARG A 1 84 ? 26.826 -0.527 -40.198 1.00 43.81 84 ARG A C 1
ATOM 572 O O . ARG A 1 84 ? 26.476 0.617 -39.843 1.00 43.81 84 ARG A O 1
#

Organism: NCBI:txid1198295

Sequence (84 aa):
MLAPVFGWAAGQVGYAEPLENAAEVTGASEHAEAVDLAPFPDYGIPGLGGAAGTLVSAILGTGVTLLVATGIVRALGTDADGTR

Secondary structure (DSSP, 8-state):
--HHHHHHHHHHTT---HHHHHHHHHTGGGGPPP---SSSGGG--TTS-HHHHHHHHHHHHHHHHHHHHHHHHHHHHHHHHS--